Protein AF-A0A661BLZ9-F1 (afdb_monomer)

Nearest PDB structures (foldseek):
  3ja1-assembly1_SP  TM=2.800E-01  e=8.762E+00  Escherichia coli
  4v78-assembly1_AP  TM=2.238E-01  e=4.671E+00  Escherichia coli K-12
  5xyu-assembly1_Q  TM=2.588E-01  e=8.762E+00  Mycolicibacterium smegmatis MC2 155
  9fia-assembly1_Bh  TM=2.302E-01  e=7.815E+00  Toxoplasma gondii

Secondary structure (DSSP, 8-state):
---TTEEEEEEE-TTT--EEEEEEEEPTT--SS-TT-SEEEEEEEPTTT--EEEEEEEHHHHHHHHHHHHHHT-

pLDDT: mean 89.68, std 11.53, range [36.19, 97.25]

Foldseek 3Di:
DPPPFKFWDWDADPPPRDTDIWIWGADPPDDPPDPDDQWHWTWTADPPPRDTDIDTDGPVRVVVRVVVVVVVVD

Solvent-accessible surface area (backbone atoms only — not comparable to full-atom values): 4590 Å² total; per-residue (Å²): 131,82,57,94,54,58,42,61,46,80,47,68,36,90,86,81,66,52,73,48,77,29,48,34,30,66,49,89,90,66,79,88,79,65,83,86,58,74,48,48,67,26,39,36,38,37,89,86,78,66,50,73,47,81,41,82,41,41,39,70,58,49,53,48,31,51,53,52,54,59,58,73,74,110

Sequence (74 aa):
MTDESTYKGWSNCSECGYEDIFVFSLVDGEDYTEEGYLGFMFDATCPACEDCESVLVLSEQFDEMKRLAEMAKR

Mean predicted aligned error: 4.21 Å

Structure (mmCIF, N/CA/C/O backbone):
data_AF-A0A661BLZ9-F1
#
_entry.id   AF-A0A661BLZ9-F1
#
loop_
_atom_site.group_PDB
_atom_site.id
_atom_site.type_symbol
_atom_site.label_atom_id
_atom_site.label_alt_id
_atom_site.label_comp_id
_atom_site.label_asym_id
_atom_site.label_entity_id
_atom_site.label_seq_id
_atom_site.pdbx_PDB_ins_code
_atom_site.Cartn_x
_atom_site.Cartn_y
_atom_site.Cartn_z
_atom_site.occupancy
_atom_site.B_iso_or_equiv
_atom_site.auth_seq_id
_atom_site.auth_comp_id
_atom_site.auth_asym_id
_atom_site.auth_atom_id
_atom_site.pdbx_PDB_model_num
ATOM 1 N N . MET A 1 1 ? 5.700 -15.668 5.072 1.00 36.19 1 MET A N 1
ATOM 2 C CA . MET A 1 1 ? 5.858 -15.221 3.679 1.00 36.19 1 MET A CA 1
ATOM 3 C C . MET A 1 1 ? 5.041 -13.957 3.570 1.00 36.19 1 MET A C 1
ATOM 5 O O . MET A 1 1 ? 3.826 -14.051 3.555 1.00 36.19 1 MET A O 1
ATOM 9 N N . THR A 1 2 ? 5.669 -12.794 3.699 1.00 44.34 2 THR A N 1
ATOM 10 C CA . THR A 1 2 ? 5.035 -11.548 3.268 1.00 44.34 2 THR A CA 1
ATOM 11 C C . THR A 1 2 ? 5.009 -11.625 1.752 1.00 44.34 2 THR A C 1
ATOM 13 O O . THR A 1 2 ? 6.076 -11.674 1.143 1.00 44.34 2 THR A O 1
ATOM 16 N N . ASP A 1 3 ? 3.823 -11.778 1.167 1.00 51.78 3 ASP A N 1
ATOM 17 C CA . ASP A 1 3 ? 3.671 -11.657 -0.278 1.00 51.78 3 ASP A CA 1
ATOM 18 C C . ASP A 1 3 ? 4.241 -10.296 -0.688 1.00 51.78 3 ASP A C 1
ATOM 20 O O . ASP A 1 3 ? 3.908 -9.273 -0.084 1.00 51.78 3 ASP A O 1
ATOM 24 N N . GLU A 1 4 ? 5.131 -10.287 -1.684 1.00 64.75 4 GLU A N 1
ATOM 25 C CA . GLU A 1 4 ? 5.774 -9.073 -2.216 1.00 64.75 4 GLU A CA 1
ATOM 26 C C . GLU A 1 4 ? 4.763 -8.065 -2.796 1.00 64.75 4 GLU A C 1
ATOM 28 O O . GLU A 1 4 ? 5.139 -6.971 -3.201 1.00 64.75 4 GLU A O 1
ATOM 33 N N . SER A 1 5 ? 3.476 -8.417 -2.799 1.00 83.19 5 SER A N 1
ATOM 34 C CA . SER A 1 5 ? 2.345 -7.622 -3.254 1.00 83.19 5 SER A CA 1
ATOM 35 C C . SER A 1 5 ? 1.626 -6.831 -2.157 1.00 83.19 5 SER A C 1
ATOM 37 O O . SER A 1 5 ? 0.633 -6.176 -2.465 1.00 83.19 5 SER A O 1
ATOM 39 N N . THR A 1 6 ? 2.079 -6.871 -0.894 1.00 92.19 6 THR A N 1
ATOM 40 C CA . THR A 1 6 ? 1.403 -6.155 0.207 1.00 92.19 6 THR A CA 1
ATOM 41 C C . THR A 1 6 ? 2.342 -5.343 1.096 1.00 92.19 6 THR A C 1
ATOM 43 O O . THR A 1 6 ? 3.458 -5.754 1.421 1.00 92.19 6 THR A O 1
ATOM 46 N N . TYR A 1 7 ? 1.846 -4.191 1.543 1.00 94.12 7 TYR A N 1
ATOM 47 C CA . TYR A 1 7 ? 2.538 -3.228 2.392 1.00 94.12 7 TYR A CA 1
ATOM 48 C C . TYR A 1 7 ? 1.657 -2.807 3.568 1.00 94.12 7 TYR A C 1
ATOM 50 O O . TYR A 1 7 ? 0.438 -2.965 3.547 1.00 94.12 7 TYR A O 1
ATOM 58 N N . LYS A 1 8 ? 2.282 -2.284 4.625 1.00 92.62 8 LYS A N 1
ATOM 59 C CA . LYS A 1 8 ? 1.587 -1.772 5.810 1.00 92.62 8 LYS A CA 1
ATOM 60 C C . LYS A 1 8 ? 1.908 -0.299 5.996 1.00 92.62 8 LYS A C 1
ATOM 62 O O . LYS A 1 8 ? 3.079 0.074 5.960 1.00 92.62 8 LYS A O 1
ATOM 67 N N . GLY A 1 9 ? 0.883 0.501 6.253 1.00 92.06 9 GLY A N 1
ATOM 68 C CA . GLY A 1 9 ? 1.012 1.941 6.459 1.00 92.06 9 GLY A CA 1
ATOM 69 C C . GLY A 1 9 ? -0.100 2.479 7.349 1.00 92.06 9 GLY A C 1
ATOM 70 O O . GLY A 1 9 ? -1.156 1.862 7.458 1.00 92.06 9 GLY A O 1
ATOM 71 N N . TRP A 1 10 ? 0.146 3.608 8.009 1.00 93.56 10 TRP A N 1
ATOM 72 C CA . TRP A 1 10 ? 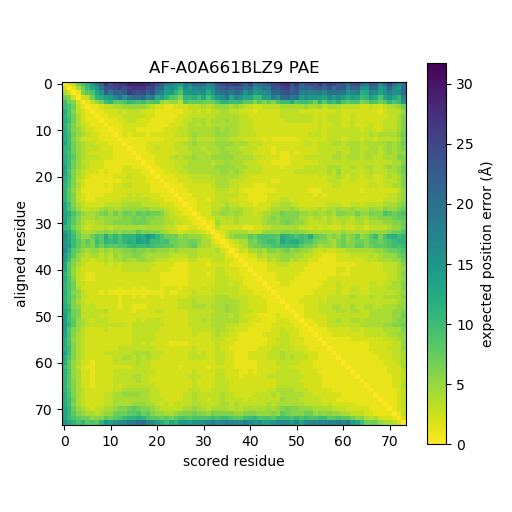-0.885 4.306 8.779 1.00 93.56 10 TRP A CA 1
ATOM 73 C C . TRP A 1 10 ? -1.910 4.938 7.832 1.00 93.56 10 TRP A C 1
ATOM 75 O O . TRP A 1 10 ? -1.515 5.602 6.873 1.00 93.56 10 TRP A O 1
ATOM 85 N N . SER A 1 11 ? -3.200 4.748 8.105 1.00 94.25 11 SER A N 1
ATOM 86 C CA . SER A 1 11 ? -4.302 5.314 7.324 1.00 94.25 11 SER A CA 1
ATOM 87 C C . SER A 1 11 ? -5.540 5.563 8.188 1.00 94.25 11 SER A C 1
ATOM 89 O O . SER A 1 11 ? -5.615 5.134 9.341 1.00 94.25 11 SER A O 1
ATOM 91 N N . ASN A 1 12 ? -6.527 6.241 7.605 1.00 95.75 12 ASN A N 1
ATOM 92 C CA . ASN A 1 12 ? -7.866 6.402 8.154 1.00 95.75 12 ASN A CA 1
ATOM 93 C C . ASN A 1 12 ? -8.907 5.881 7.153 1.00 95.75 12 ASN A C 1
ATOM 95 O O . ASN A 1 12 ? -8.816 6.170 5.966 1.00 95.75 12 ASN A O 1
ATOM 99 N N . CYS A 1 13 ? -9.915 5.149 7.625 1.00 96.06 13 CYS A N 1
ATOM 100 C CA . CYS A 1 13 ? -11.017 4.682 6.784 1.00 96.06 13 CYS A CA 1
ATOM 101 C C . CYS A 1 13 ? -12.026 5.813 6.570 1.00 96.06 13 CYS A C 1
ATOM 103 O O . CYS A 1 13 ? -12.512 6.404 7.539 1.00 96.06 13 CYS A O 1
ATOM 105 N N . SER A 1 14 ? -12.355 6.086 5.310 1.00 93.69 14 SER A N 1
ATOM 106 C CA . SER A 1 14 ? -13.348 7.084 4.903 1.00 93.69 14 SER A CA 1
ATOM 107 C C . SER A 1 14 ? -14.781 6.714 5.327 1.00 93.69 14 SER A C 1
ATOM 109 O O . SER A 1 14 ? -15.568 7.606 5.646 1.00 93.69 14 SER A O 1
ATOM 111 N N . GLU A 1 15 ? -15.089 5.417 5.426 1.00 96.56 15 GLU A N 1
ATOM 112 C CA . GLU A 1 15 ? -16.425 4.905 5.760 1.00 96.56 15 GLU A CA 1
ATOM 113 C C . GLU A 1 15 ? -16.707 4.823 7.271 1.00 96.56 15 GLU A C 1
ATOM 115 O O . GLU A 1 15 ? -17.727 5.321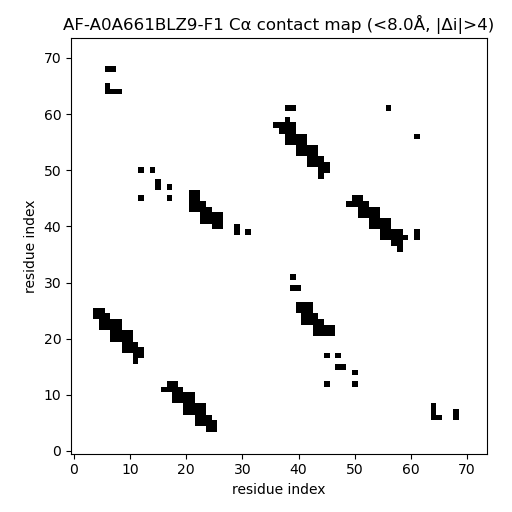 7.750 1.00 96.56 15 GLU A O 1
ATOM 120 N N . CYS A 1 16 ? -15.821 4.197 8.057 1.00 96.31 16 CYS A N 1
ATOM 121 C CA . CYS A 1 16 ? -16.060 3.967 9.492 1.00 96.31 16 CYS A CA 1
ATOM 122 C C . CYS A 1 16 ? -15.253 4.875 10.434 1.00 96.31 16 CYS A C 1
ATOM 124 O O . CYS A 1 16 ? -15.460 4.826 11.649 1.00 96.31 16 CYS A O 1
ATOM 126 N N . GLY A 1 17 ? -14.337 5.692 9.901 1.00 96.19 17 GLY A N 1
ATOM 127 C CA . GLY A 1 17 ? -13.485 6.589 10.689 1.00 96.19 17 GLY A CA 1
ATOM 128 C C . GLY A 1 17 ? -12.410 5.885 11.525 1.00 96.19 17 GLY A C 1
ATOM 129 O O . GLY A 1 17 ? -11.820 6.512 12.398 1.00 96.19 17 GLY A O 1
ATOM 130 N N . TYR A 1 18 ? -12.167 4.589 11.306 1.00 96.31 18 TYR A N 1
ATOM 131 C CA . TYR A 1 18 ? -11.100 3.854 11.987 1.00 96.31 18 TYR A CA 1
ATOM 132 C C . TYR A 1 18 ? -9.719 4.348 11.538 1.00 96.31 18 TYR A C 1
ATOM 134 O O . TYR A 1 18 ? -9.482 4.482 10.339 1.00 96.31 18 TYR A O 1
ATOM 142 N N . GLU A 1 19 ? -8.810 4.574 12.488 1.00 97.25 19 GLU A N 1
ATOM 143 C CA . GLU A 1 19 ? -7.454 5.087 12.253 1.00 97.25 19 GLU A CA 1
ATOM 144 C C . GLU A 1 19 ? -6.422 4.119 12.837 1.00 97.25 19 GLU A C 1
ATOM 146 O O . GLU A 1 19 ? -6.359 3.950 14.057 1.00 97.25 19 GLU A O 1
ATOM 151 N N . ASP A 1 20 ? -5.638 3.464 11.977 1.00 95.44 20 ASP A N 1
ATOM 152 C CA . ASP A 1 20 ? -4.555 2.559 12.385 1.00 95.44 20 ASP A CA 1
ATOM 153 C C . ASP A 1 20 ? -3.687 2.155 11.176 1.00 95.44 20 ASP A C 1
ATOM 155 O O . ASP A 1 20 ? -3.749 2.746 10.098 1.00 95.44 20 ASP A O 1
ATOM 159 N N . ILE A 1 21 ? -2.890 1.101 11.337 1.00 93.31 21 ILE A N 1
ATOM 160 C CA . ILE A 1 21 ? -2.167 0.414 10.275 1.00 93.31 21 ILE A CA 1
ATOM 161 C C . ILE A 1 21 ? -3.129 -0.386 9.389 1.00 93.31 21 ILE A C 1
ATOM 163 O O . ILE A 1 21 ? -3.774 -1.336 9.837 1.00 93.31 21 ILE A O 1
ATOM 167 N N . PHE A 1 22 ? -3.159 -0.040 8.105 1.00 95.00 22 PHE A N 1
ATOM 168 C CA . PHE A 1 22 ? -3.921 -0.729 7.065 1.00 95.00 22 PHE A CA 1
ATOM 169 C C . PHE A 1 22 ? -2.991 -1.626 6.246 1.00 95.00 22 PHE A C 1
ATOM 171 O O . PHE A 1 22 ? -1.763 -1.467 6.264 1.00 95.00 22 PHE A O 1
ATOM 178 N N . VAL A 1 23 ? -3.585 -2.579 5.527 1.00 93.62 23 VAL A N 1
ATOM 179 C CA . VAL A 1 23 ? -2.886 -3.366 4.507 1.00 93.62 23 VAL A CA 1
A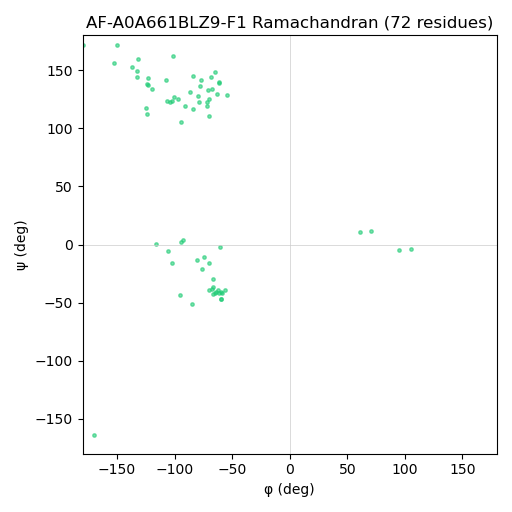TOM 180 C C . VAL A 1 23 ? -3.171 -2.741 3.148 1.00 93.62 23 VAL A C 1
ATOM 182 O O . VAL A 1 23 ? -4.331 -2.575 2.780 1.00 93.62 23 VAL A O 1
ATOM 185 N N . PHE A 1 24 ? -2.102 -2.409 2.433 1.00 95.81 24 PHE A N 1
ATOM 186 C CA . PHE A 1 24 ? -2.118 -1.874 1.079 1.00 95.81 24 PHE A CA 1
ATOM 187 C C . PHE A 1 24 ? -1.651 -2.962 0.124 1.00 95.81 24 PHE A C 1
ATOM 189 O O . PHE A 1 24 ? -0.550 -3.490 0.289 1.00 95.81 24 PHE A O 1
ATOM 196 N N . SER A 1 25 ? -2.466 -3.290 -0.867 1.00 95.31 25 SER A N 1
ATOM 197 C CA . SER A 1 25 ? -2.153 -4.294 -1.881 1.00 95.31 25 SER A CA 1
ATOM 198 C C . SER A 1 25 ? -1.854 -3.619 -3.211 1.00 95.31 25 SER A C 1
ATOM 200 O O . SER A 1 25 ? -2.486 -2.620 -3.559 1.00 95.31 25 SER A O 1
ATOM 202 N N . LEU A 1 26 ? -0.879 -4.157 -3.942 1.00 94.75 26 LEU A N 1
A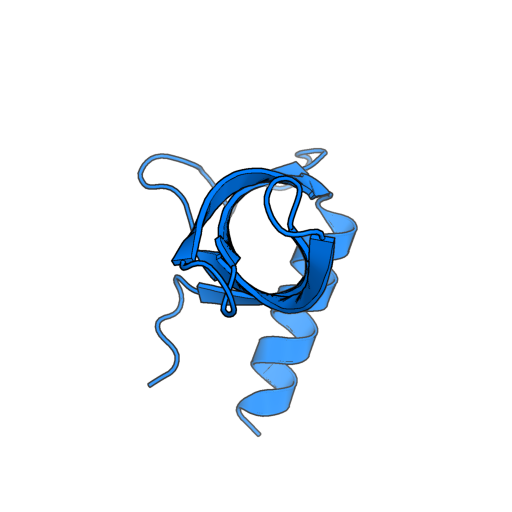TOM 203 C CA . LEU A 1 26 ? -0.634 -3.754 -5.324 1.00 94.75 26 LEU A CA 1
ATOM 204 C C . LEU A 1 26 ? -1.869 -4.063 -6.179 1.00 94.75 26 LEU A C 1
ATOM 206 O O . LEU A 1 26 ? -2.493 -5.111 -6.020 1.00 94.75 26 LEU A O 1
ATOM 210 N N . VAL A 1 27 ? -2.190 -3.150 -7.089 1.00 93.50 27 VAL A N 1
ATOM 211 C CA . VAL A 1 27 ? -3.242 -3.294 -8.092 1.00 93.50 27 VAL A CA 1
ATOM 212 C C . VAL A 1 27 ? -2.654 -3.995 -9.313 1.00 93.50 27 VAL A C 1
ATOM 214 O O . VAL A 1 27 ? -1.600 -3.616 -9.829 1.00 93.50 27 VAL A O 1
ATOM 217 N N . ASP A 1 28 ? -3.343 -5.027 -9.794 1.00 89.12 28 ASP A N 1
ATOM 218 C CA . ASP A 1 28 ? -2.911 -5.770 -10.975 1.00 89.12 28 ASP A CA 1
ATOM 219 C C . ASP A 1 28 ? -2.895 -4.874 -12.225 1.00 89.12 28 ASP A C 1
ATOM 221 O O . ASP A 1 28 ? -3.891 -4.242 -12.578 1.00 89.12 28 ASP A O 1
ATOM 225 N N . GLY A 1 29 ? -1.770 -4.885 -12.944 1.00 85.62 29 GLY A N 1
ATOM 226 C CA . GLY A 1 29 ? -1.593 -4.141 -14.196 1.00 85.62 29 GLY A CA 1
ATOM 227 C C . GLY A 1 29 ? -0.939 -2.765 -14.050 1.00 85.62 29 GLY A C 1
ATOM 228 O O . GLY A 1 29 ? -0.639 -2.152 -15.073 1.00 85.62 29 GLY A O 1
ATOM 229 N N . GLU A 1 30 ? -0.670 -2.312 -12.825 1.00 86.06 30 GLU A N 1
ATOM 230 C CA . GLU A 1 30 ? 0.119 -1.107 -12.549 1.00 86.06 30 GLU A CA 1
ATOM 231 C C . GLU A 1 30 ? 1.632 -1.410 -12.562 1.00 86.06 30 GLU A C 1
ATOM 233 O O . GLU A 1 30 ? 2.075 -2.488 -12.146 1.00 86.06 30 GLU A O 1
ATOM 238 N N . ASP A 1 31 ? 2.444 -0.459 -13.038 1.00 88.50 31 ASP A N 1
ATOM 239 C CA . ASP A 1 31 ? 3.909 -0.564 -13.017 1.00 88.50 31 ASP A CA 1
ATOM 240 C C . ASP A 1 31 ? 4.480 0.128 -11.773 1.00 88.50 31 ASP A C 1
ATOM 242 O O . ASP A 1 31 ? 4.569 1.351 -11.700 1.00 88.50 31 ASP A O 1
ATOM 246 N N . TYR A 1 32 ? 4.908 -0.674 -10.797 1.00 89.31 32 TYR A N 1
ATOM 247 C CA . TYR A 1 32 ? 5.526 -0.207 -9.547 1.00 89.31 32 TYR A CA 1
ATOM 248 C C . TYR A 1 32 ? 7.056 -0.133 -9.602 1.00 89.31 32 TYR A C 1
ATOM 250 O O . TYR A 1 32 ? 7.707 0.117 -8.582 1.00 89.31 32 TYR A O 1
ATOM 258 N N . THR A 1 33 ? 7.640 -0.406 -10.767 1.00 85.88 33 THR A N 1
ATOM 259 C CA . THR A 1 33 ? 9.090 -0.398 -10.991 1.00 85.88 33 THR A CA 1
ATOM 260 C C . THR A 1 33 ? 9.571 0.858 -11.703 1.00 85.88 33 THR A C 1
ATOM 262 O O . THR A 1 33 ? 10.765 1.154 -11.666 1.00 85.88 33 THR A O 1
ATOM 265 N N . GLU A 1 34 ? 8.661 1.611 -12.319 1.00 81.50 34 GLU A N 1
ATOM 266 C CA . GLU A 1 34 ? 8.999 2.824 -13.048 1.00 81.50 34 GLU A CA 1
ATOM 267 C C . GLU A 1 34 ? 9.402 3.968 -12.105 1.00 81.50 34 GLU A C 1
ATOM 269 O O . GLU A 1 34 ? 8.666 4.401 -11.213 1.00 81.50 34 GLU A O 1
ATOM 274 N N . GLU A 1 35 ? 10.612 4.478 -12.325 1.00 78.56 35 GLU A N 1
ATOM 275 C CA . GLU A 1 35 ? 11.132 5.644 -11.625 1.00 78.56 35 GLU A CA 1
ATOM 276 C C . GLU A 1 35 ? 10.538 6.929 -12.220 1.00 78.56 35 GLU A C 1
ATOM 278 O O . GLU A 1 35 ? 10.490 7.110 -13.435 1.00 78.56 35 GLU A O 1
ATOM 283 N N . GLY A 1 36 ? 10.139 7.868 -11.360 1.00 82.50 36 GLY A N 1
ATOM 284 C CA . GLY A 1 36 ? 9.661 9.191 -11.781 1.00 82.50 36 GLY A CA 1
ATOM 285 C C . GLY A 1 36 ? 8.149 9.398 -11.691 1.00 82.50 36 GLY A C 1
ATOM 286 O O . GLY A 1 36 ? 7.692 10.525 -11.890 1.00 82.50 36 GLY A O 1
ATOM 287 N N . TYR A 1 37 ? 7.375 8.374 -11.321 1.00 89.44 37 TYR A N 1
ATOM 288 C CA . TYR A 1 37 ? 5.976 8.570 -10.949 1.00 89.44 37 TYR A CA 1
ATOM 289 C C . TYR A 1 37 ? 5.828 9.342 -9.631 1.00 89.44 37 TYR A C 1
ATOM 291 O O . TYR A 1 37 ? 6.611 9.202 -8.689 1.00 89.44 37 TYR A O 1
ATOM 299 N N . LEU A 1 38 ? 4.789 10.180 -9.568 1.00 92.94 38 LEU A N 1
ATOM 300 C CA . LEU A 1 38 ? 4.450 10.968 -8.374 1.00 92.94 38 LEU A CA 1
ATOM 301 C C . LEU A 1 38 ? 3.780 10.119 -7.285 1.00 92.94 38 LEU A C 1
ATOM 303 O O . LEU A 1 38 ? 3.784 10.489 -6.112 1.00 92.94 38 LEU A O 1
ATOM 307 N N . GLY A 1 39 ? 3.205 8.987 -7.670 1.00 93.62 39 GLY A N 1
ATOM 308 C CA . GLY A 1 39 ? 2.522 8.062 -6.788 1.00 93.62 39 GLY A CA 1
ATOM 309 C C . GLY A 1 39 ? 1.999 6.865 -7.561 1.00 93.62 39 GLY A C 1
ATOM 310 O O . GLY A 1 39 ? 2.032 6.853 -8.790 1.00 93.62 39 GLY A O 1
ATOM 311 N N . PHE A 1 40 ? 1.517 5.881 -6.818 1.00 94.44 40 PHE A N 1
ATOM 312 C CA . PHE A 1 40 ? 0.997 4.631 -7.345 1.00 94.44 40 PHE A CA 1
ATOM 313 C C . PHE A 1 40 ? -0.345 4.326 -6.685 1.00 94.44 40 PHE A C 1
ATOM 315 O O . PHE A 1 40 ? -0.580 4.699 -5.531 1.00 94.44 40 PHE A O 1
ATOM 322 N N . MET A 1 41 ? -1.227 3.658 -7.419 1.00 95.56 41 MET A N 1
ATOM 323 C CA . MET A 1 41 ? -2.500 3.200 -6.875 1.00 95.56 41 MET A CA 1
ATOM 324 C C . MET A 1 41 ? -2.291 1.954 -6.019 1.00 95.56 41 MET A C 1
ATOM 326 O O . MET A 1 41 ? -1.481 1.100 -6.358 1.00 95.56 41 MET A O 1
ATOM 330 N N . PHE A 1 42 ? -3.016 1.844 -4.914 1.00 96.06 42 PHE A N 1
ATOM 331 C CA . PHE A 1 42 ? -3.067 0.658 -4.059 1.00 96.06 42 PHE A CA 1
ATOM 332 C C . PHE A 1 42 ? -4.507 0.396 -3.658 1.00 96.06 42 PHE A C 1
ATOM 334 O O . PHE A 1 42 ? -5.270 1.346 -3.511 1.00 96.06 42 PHE A O 1
ATOM 341 N N . ASP A 1 43 ? -4.845 -0.855 -3.378 1.00 96.12 43 ASP A N 1
ATOM 342 C CA . ASP A 1 43 ? -6.075 -1.175 -2.658 1.00 96.12 43 ASP A CA 1
ATOM 343 C C . ASP A 1 43 ? -5.783 -1.219 -1.158 1.00 96.12 43 ASP A C 1
ATOM 345 O O . ASP A 1 43 ? -4.949 -2.004 -0.698 1.00 96.12 43 ASP A O 1
ATOM 349 N N . ALA A 1 44 ? -6.446 -0.358 -0.389 1.00 95.94 44 ALA A N 1
ATOM 350 C CA . ALA A 1 44 ? -6.344 -0.307 1.061 1.00 95.94 44 ALA A CA 1
ATOM 351 C C . ALA A 1 44 ? -7.567 -0.976 1.690 1.00 95.94 44 ALA A C 1
ATOM 353 O O . ALA A 1 44 ? -8.701 -0.573 1.442 1.00 95.94 44 ALA A O 1
ATOM 354 N N . THR A 1 45 ? -7.341 -1.978 2.539 1.00 95.50 45 THR A N 1
ATOM 355 C CA . THR A 1 45 ? -8.423 -2.656 3.267 1.00 95.50 45 THR A CA 1
ATOM 356 C C . THR A 1 45 ? -8.463 -2.195 4.718 1.00 95.50 45 THR A C 1
ATOM 358 O O . THR A 1 45 ? -7.482 -2.344 5.458 1.00 95.50 45 THR A O 1
ATOM 361 N N . CYS A 1 46 ? -9.611 -1.669 5.149 1.00 95.44 46 CYS A N 1
ATOM 362 C CA . CYS A 1 46 ? -9.840 -1.303 6.538 1.00 95.44 46 CYS A CA 1
ATOM 363 C C . CYS A 1 46 ? -9.945 -2.561 7.416 1.00 95.44 46 CYS A C 1
ATOM 365 O O . CYS A 1 46 ? -10.817 -3.399 7.184 1.00 95.44 46 CYS A O 1
ATOM 367 N N . PRO A 1 47 ? -9.143 -2.694 8.487 1.00 94.88 47 PRO A N 1
ATOM 368 C CA . PRO A 1 47 ? -9.207 -3.870 9.355 1.00 94.88 47 PRO A CA 1
ATOM 369 C C . PRO A 1 47 ? -10.441 -3.888 10.274 1.00 94.88 47 PRO A C 1
ATOM 371 O O . PRO A 1 47 ? -10.694 -4.899 10.925 1.00 94.88 47 PRO A O 1
ATOM 374 N N . ALA A 1 48 ? -11.187 -2.780 10.368 1.00 96.06 48 ALA A N 1
ATOM 375 C CA . ALA A 1 48 ? -12.334 -2.651 11.265 1.00 96.06 48 ALA A CA 1
ATOM 376 C C . ALA A 1 48 ? -13.679 -2.948 10.586 1.00 96.06 48 ALA A C 1
ATOM 378 O O . ALA A 1 48 ? -14.521 -3.617 11.182 1.00 96.06 48 ALA A O 1
ATOM 379 N N . CYS A 1 49 ? -13.896 -2.444 9.368 1.00 96.12 49 CYS A N 1
ATOM 380 C CA . CYS A 1 49 ? -15.148 -2.633 8.627 1.00 96.12 49 CYS A CA 1
ATOM 381 C C . CYS A 1 49 ? -14.991 -3.422 7.323 1.00 96.12 49 CYS A C 1
ATOM 383 O O . CYS A 1 49 ? -15.990 -3.614 6.636 1.00 96.12 49 CYS A O 1
ATOM 385 N N . GLU A 1 50 ? -13.772 -3.862 6.990 1.00 95.69 50 GLU A N 1
ATOM 386 C CA . GLU A 1 50 ? -13.440 -4.601 5.760 1.00 95.69 50 GLU A CA 1
ATOM 387 C C . GLU A 1 50 ? -13.726 -3.831 4.461 1.00 95.69 50 GLU A C 1
ATOM 389 O O . GLU A 1 50 ? -13.638 -4.398 3.372 1.00 95.69 50 GLU A O 1
ATOM 394 N N . ASP A 1 51 ? -14.021 -2.532 4.564 1.00 95.38 51 ASP A N 1
ATOM 395 C CA . ASP A 1 51 ? -14.141 -1.660 3.405 1.00 95.38 51 ASP A CA 1
ATOM 396 C C . ASP A 1 51 ? -12.811 -1.599 2.646 1.00 95.38 51 ASP A C 1
ATOM 398 O O . ASP A 1 51 ? -11.732 -1.579 3.253 1.00 95.38 51 ASP A O 1
ATOM 402 N N . CYS A 1 52 ? -12.904 -1.623 1.319 1.00 95.19 52 CYS A N 1
ATOM 403 C CA . CYS A 1 52 ? -11.758 -1.651 0.426 1.00 95.19 52 CYS A CA 1
ATOM 404 C C . CYS A 1 52 ? -11.862 -0.488 -0.553 1.00 95.19 52 CYS A C 1
ATOM 406 O O . CYS A 1 52 ? -12.794 -0.429 -1.358 1.00 95.19 52 CYS A O 1
ATOM 408 N N . GLU A 1 53 ? -10.886 0.411 -0.495 1.00 94.31 53 GLU A N 1
ATOM 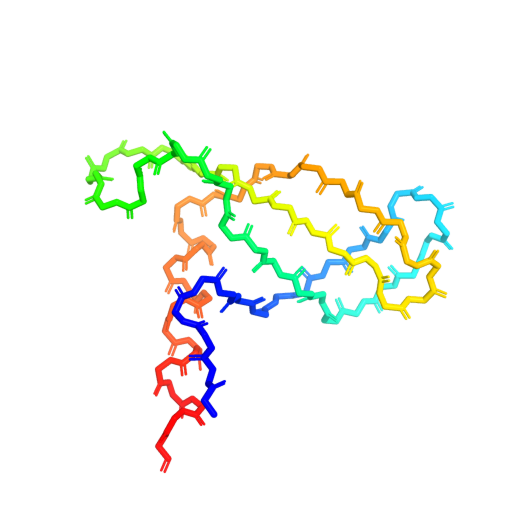409 C CA . GLU A 1 53 ? -10.815 1.587 -1.354 1.00 94.31 53 GLU A CA 1
ATOM 410 C C . GLU A 1 53 ? -9.486 1.626 -2.108 1.00 94.31 53 GLU A C 1
ATOM 412 O O . GLU A 1 53 ? -8.419 1.360 -1.549 1.00 94.31 53 GLU A O 1
ATOM 417 N N . SER A 1 54 ? -9.546 1.990 -3.389 1.00 94.81 54 SER A N 1
ATOM 418 C CA . SER A 1 54 ? -8.341 2.274 -4.159 1.00 94.81 54 SER A CA 1
ATOM 419 C C . SER A 1 54 ? -7.846 3.678 -3.818 1.00 94.81 54 SER A C 1
ATOM 421 O O . SER A 1 54 ? -8.556 4.670 -3.999 1.00 94.81 54 SER A O 1
ATOM 423 N N . VAL A 1 55 ? -6.607 3.772 -3.350 1.00 94.75 55 VAL A N 1
ATOM 424 C CA . VAL A 1 55 ? -5.989 5.001 -2.852 1.00 94.75 55 VAL A CA 1
ATOM 425 C C . VAL A 1 55 ? -4.712 5.321 -3.615 1.00 94.75 55 VAL A C 1
ATOM 427 O O . VAL A 1 55 ? -3.941 4.434 -3.979 1.00 94.75 55 VAL A O 1
ATOM 430 N N . LEU A 1 56 ? -4.474 6.613 -3.845 1.00 95.00 56 LEU A N 1
ATOM 431 C CA . LEU A 1 56 ? -3.213 7.093 -4.397 1.00 95.00 56 LEU A CA 1
ATOM 432 C C . LEU A 1 56 ? -2.200 7.254 -3.263 1.00 95.00 56 LEU A C 1
ATOM 434 O O . L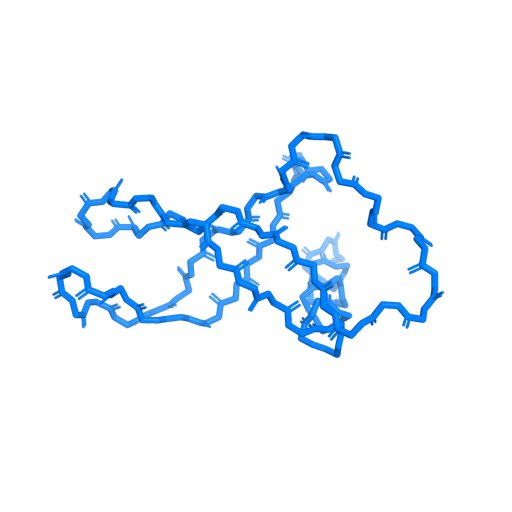EU A 1 56 ? -2.366 8.106 -2.390 1.00 95.00 56 LEU A O 1
ATOM 438 N N . VAL A 1 57 ? -1.127 6.476 -3.317 1.00 94.62 57 VAL A N 1
ATOM 439 C CA . VAL A 1 57 ? 0.007 6.580 -2.400 1.00 94.62 57 VAL A CA 1
ATOM 440 C C . VAL A 1 57 ? 1.127 7.333 -3.102 1.00 94.62 57 VAL A C 1
ATOM 442 O O . VAL A 1 57 ? 1.545 6.948 -4.193 1.00 94.62 57 VAL A O 1
ATOM 445 N N . LEU A 1 58 ? 1.646 8.396 -2.486 1.00 95.19 58 LEU A N 1
ATOM 446 C CA . LEU A 1 58 ? 2.766 9.147 -3.058 1.00 95.19 58 LEU A CA 1
ATOM 447 C C . LEU A 1 58 ? 4.028 8.281 -3.124 1.00 95.19 58 LEU A C 1
ATOM 449 O O . LEU A 1 58 ? 4.257 7.444 -2.251 1.00 95.19 58 LEU A O 1
ATOM 453 N N . SER A 1 59 ? 4.882 8.508 -4.122 1.00 93.56 59 SER A N 1
ATOM 454 C CA . SER A 1 59 ? 6.097 7.703 -4.316 1.00 93.56 59 SER A CA 1
ATOM 455 C C . SER A 1 59 ? 7.002 7.692 -3.079 1.00 93.56 59 SER A C 1
ATOM 457 O O . SER A 1 59 ? 7.461 6.629 -2.672 1.00 93.56 59 SER A O 1
ATOM 459 N N . GLU A 1 60 ? 7.145 8.829 -2.392 1.00 93.50 60 GLU A N 1
ATOM 460 C CA . GLU A 1 60 ? 7.886 8.928 -1.124 1.00 93.50 60 GL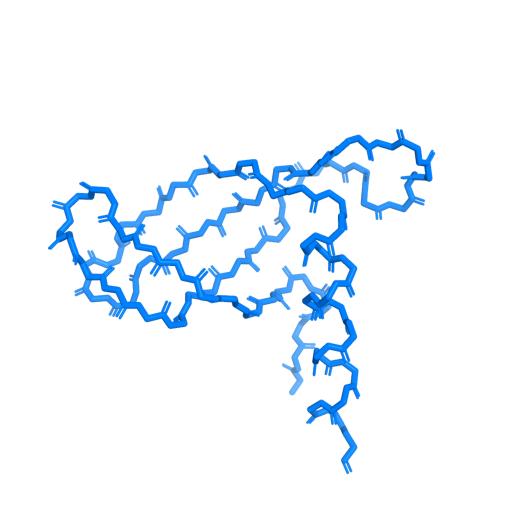U A CA 1
ATOM 461 C C . GLU A 1 60 ? 7.277 8.067 0.000 1.00 93.50 60 GLU A C 1
ATOM 463 O O . GLU A 1 60 ? 8.000 7.445 0.780 1.00 93.50 60 GLU A O 1
ATOM 468 N N . GLN A 1 61 ? 5.944 8.001 0.086 1.00 93.88 61 GLN A N 1
ATOM 469 C CA . GLN A 1 61 ? 5.252 7.162 1.070 1.00 93.88 61 GLN A CA 1
ATOM 470 C C . GLN A 1 61 ? 5.423 5.679 0.736 1.00 93.88 61 GLN A C 1
ATOM 472 O O . GLN A 1 61 ? 5.638 4.860 1.630 1.00 93.88 61 GLN A O 1
ATOM 477 N N . PHE A 1 62 ? 5.369 5.331 -0.550 1.00 93.56 62 PHE A N 1
ATOM 478 C CA . PHE A 1 62 ? 5.618 3.970 -1.003 1.00 93.56 62 PHE A CA 1
ATOM 479 C C . PHE A 1 62 ? 7.062 3.528 -0.730 1.00 93.56 62 PHE A C 1
ATOM 481 O O . PHE A 1 62 ? 7.289 2.414 -0.255 1.00 93.56 62 PHE A O 1
ATOM 488 N N . ASP A 1 63 ? 8.040 4.402 -0.956 1.00 92.44 63 ASP A N 1
ATOM 489 C CA . ASP A 1 63 ? 9.442 4.141 -0.626 1.00 92.44 63 ASP A CA 1
ATOM 490 C C . ASP A 1 63 ? 9.646 3.871 0.867 1.00 92.44 63 ASP A C 1
ATOM 492 O O . ASP A 1 63 ? 10.367 2.937 1.235 1.00 92.44 63 ASP A O 1
ATOM 496 N N . GLU A 1 64 ? 8.964 4.621 1.733 1.00 93.19 64 GLU A N 1
ATOM 497 C CA . GLU A 1 64 ? 9.004 4.370 3.172 1.00 93.19 64 GLU A CA 1
ATOM 498 C C . GLU A 1 64 ? 8.340 3.036 3.541 1.00 93.19 64 GLU A C 1
ATOM 500 O O . GLU A 1 64 ? 8.915 2.251 4.299 1.00 93.19 64 GLU A O 1
ATOM 505 N N . MET A 1 65 ? 7.185 2.707 2.953 1.00 93.00 65 MET A N 1
ATOM 506 C CA . MET A 1 65 ? 6.544 1.402 3.160 1.00 93.00 65 MET A CA 1
ATOM 507 C C . MET A 1 65 ? 7.447 0.236 2.735 1.00 93.00 65 MET A C 1
ATOM 509 O O . MET A 1 65 ? 7.560 -0.751 3.468 1.00 93.00 65 MET A O 1
ATOM 513 N N . LYS A 1 66 ? 8.146 0.357 1.595 1.00 92.12 66 LYS A N 1
ATOM 514 C CA . LYS A 1 66 ? 9.151 -0.624 1.150 1.00 92.12 66 LYS A CA 1
ATOM 515 C C . LYS A 1 66 ? 10.281 -0.756 2.167 1.00 92.12 66 LYS A C 1
ATOM 517 O O . LYS A 1 66 ? 10.638 -1.872 2.547 1.00 92.12 66 LYS A O 1
ATOM 522 N N . ARG A 1 67 ? 10.824 0.364 2.654 1.00 92.50 67 ARG A N 1
ATOM 523 C CA . ARG A 1 67 ? 11.899 0.366 3.657 1.00 92.50 67 ARG A CA 1
ATOM 524 C C . ARG A 1 67 ? 11.477 -0.338 4.948 1.00 92.50 67 ARG A C 1
ATOM 526 O O . ARG A 1 67 ? 12.234 -1.164 5.460 1.00 92.50 67 ARG A O 1
ATOM 533 N N . LEU A 1 68 ? 10.287 -0.035 5.462 1.00 91.12 68 LEU A N 1
ATOM 534 C CA . LEU A 1 68 ? 9.752 -0.648 6.680 1.00 91.12 68 LEU A CA 1
ATOM 535 C C . LEU A 1 68 ? 9.514 -2.153 6.503 1.00 91.12 68 LEU A C 1
ATOM 537 O O . LEU A 1 68 ? 9.864 -2.935 7.390 1.00 91.12 68 LEU A O 1
ATOM 541 N N . ALA A 1 69 ? 8.988 -2.571 5.349 1.00 90.44 69 ALA A N 1
ATOM 542 C CA . ALA A 1 69 ? 8.800 -3.983 5.026 1.00 90.44 69 ALA A CA 1
ATOM 543 C C . ALA A 1 69 ? 10.135 -4.750 5.002 1.00 90.44 69 ALA A C 1
ATOM 545 O O . ALA A 1 69 ? 10.223 -5.845 5.556 1.00 90.44 69 ALA A O 1
ATOM 546 N N . GLU A 1 70 ? 11.191 -4.165 4.430 1.00 90.44 70 GLU A N 1
ATOM 547 C CA . GLU A 1 70 ? 12.535 -4.758 4.422 1.00 90.44 70 GLU A CA 1
ATOM 548 C C . GLU A 1 70 ? 13.163 -4.839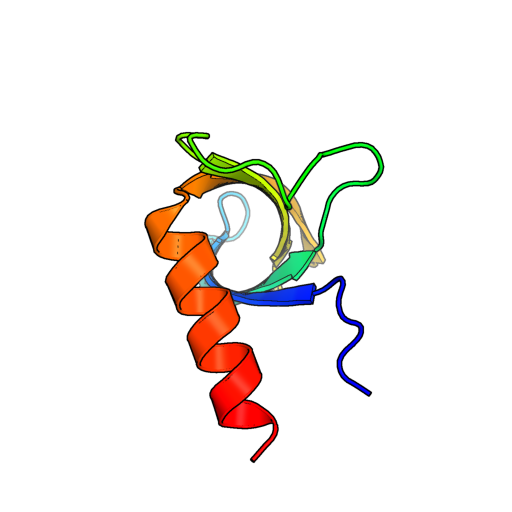 5.819 1.00 90.44 70 GLU A C 1
ATOM 550 O O . GLU A 1 70 ? 13.847 -5.813 6.142 1.00 90.44 70 GLU A O 1
ATOM 555 N N . MET A 1 71 ? 12.919 -3.847 6.679 1.00 89.19 71 MET A N 1
ATOM 556 C CA . MET A 1 71 ? 13.373 -3.882 8.072 1.00 89.19 71 MET A CA 1
ATOM 557 C C . MET A 1 71 ? 12.659 -4.966 8.884 1.00 89.19 71 MET A C 1
ATOM 559 O O . MET A 1 71 ? 13.307 -5.630 9.686 1.00 89.19 71 MET A O 1
ATOM 563 N N . ALA A 1 72 ? 11.360 -5.178 8.658 1.00 83.56 72 ALA A N 1
ATOM 564 C CA . ALA A 1 72 ? 10.566 -6.18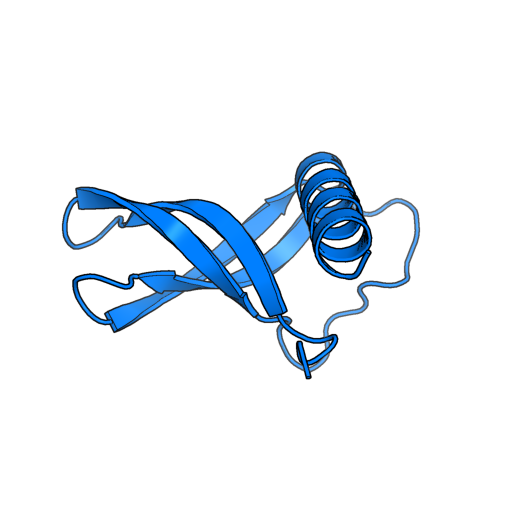5 9.365 1.00 83.56 72 ALA A CA 1
ATOM 565 C C . ALA A 1 72 ? 10.921 -7.639 8.993 1.00 83.56 72 ALA A C 1
ATOM 567 O O . ALA A 1 72 ? 10.534 -8.564 9.705 1.00 83.56 72 ALA A O 1
ATOM 568 N N . LYS A 1 73 ? 11.639 -7.855 7.882 1.00 78.44 73 LYS A N 1
ATOM 569 C CA . LYS A 1 73 ? 12.138 -9.177 7.460 1.00 78.44 73 LYS A CA 1
ATOM 570 C C . LYS A 1 73 ? 13.427 -9.606 8.187 1.00 78.44 73 LYS A C 1
ATOM 572 O O . LYS A 1 73 ? 13.817 -10.764 8.046 1.00 78.44 73 LYS A O 1
ATOM 577 N N . ARG A 1 74 ? 14.105 -8.693 8.893 1.00 57.69 74 ARG A N 1
ATOM 578 C CA . ARG A 1 74 ? 15.382 -8.929 9.594 1.00 57.69 74 ARG A CA 1
ATOM 579 C C . ARG A 1 74 ? 15.166 -9.327 11.048 1.00 57.69 74 ARG A C 1
ATOM 581 O O . ARG A 1 74 ? 15.981 -10.144 11.528 1.00 57.69 74 ARG A O 1
#

Radius of gyration: 12.3 Å; Cα contacts (8 Å, |Δi|>4): 105; chains: 1; bounding box: 32×26×27 Å